Protein AF-A0A949CM03-F1 (afdb_monomer)

Structure (mmCIF, N/CA/C/O backbone):
data_AF-A0A949CM03-F1
#
_entry.id   AF-A0A949CM03-F1
#
loop_
_atom_site.group_PDB
_atom_site.id
_atom_site.type_symbol
_atom_site.label_atom_id
_atom_site.label_alt_id
_atom_site.label_comp_id
_atom_site.label_asym_id
_atom_site.label_entity_id
_atom_site.label_seq_id
_atom_site.pdbx_PDB_ins_code
_atom_site.Cartn_x
_atom_site.Cartn_y
_atom_site.Cartn_z
_atom_site.occupancy
_atom_site.B_iso_or_equiv
_atom_site.auth_seq_id
_atom_site.auth_comp_id
_atom_site.auth_asym_id
_atom_site.auth_atom_id
_atom_site.pdbx_PDB_model_num
ATOM 1 N N . LEU A 1 1 ? 7.954 31.772 -14.115 1.00 53.88 1 LEU A N 1
ATOM 2 C CA . LEU A 1 1 ? 7.703 30.852 -15.247 1.00 53.88 1 LEU A CA 1
ATOM 3 C C . LEU A 1 1 ? 6.414 30.100 -14.945 1.00 53.88 1 LEU A C 1
ATOM 5 O O . LEU A 1 1 ? 6.382 29.447 -13.908 1.00 53.88 1 LEU A O 1
ATOM 9 N N . PRO A 1 2 ? 5.329 30.261 -15.717 1.00 51.78 2 PRO A N 1
ATOM 10 C CA . PRO A 1 2 ? 4.091 29.551 -15.427 1.00 51.78 2 PRO A CA 1
ATOM 11 C C . PRO A 1 2 ? 4.199 28.100 -15.903 1.00 51.78 2 PRO A C 1
ATOM 13 O O . PRO A 1 2 ? 4.492 27.849 -17.069 1.00 51.78 2 PRO A O 1
ATOM 16 N N . LEU A 1 3 ? 3.927 27.149 -15.009 1.00 55.88 3 LEU A N 1
ATOM 17 C CA . LEU A 1 3 ? 3.584 25.790 -15.414 1.00 55.88 3 LEU A CA 1
ATOM 18 C C . LEU A 1 3 ? 2.180 25.860 -16.014 1.00 55.88 3 LEU A C 1
ATOM 20 O O . LEU A 1 3 ? 1.213 26.181 -15.316 1.00 55.88 3 LEU A O 1
ATOM 24 N N . HIS A 1 4 ? 2.073 25.650 -17.323 1.00 57.78 4 HIS A N 1
ATOM 25 C CA . HIS A 1 4 ? 0.782 25.563 -17.992 1.00 57.78 4 HIS A CA 1
ATOM 26 C C . HIS A 1 4 ? -0.015 24.439 -17.315 1.00 57.78 4 HIS A C 1
ATOM 28 O O . HIS A 1 4 ? 0.454 23.304 -17.231 1.00 57.78 4 HIS A O 1
ATOM 34 N N . ARG A 1 5 ? -1.204 24.740 -16.776 1.00 55.19 5 ARG A N 1
ATOM 35 C CA . ARG A 1 5 ? -2.065 23.699 -16.200 1.00 55.19 5 ARG A CA 1
ATOM 36 C C . ARG A 1 5 ? -2.393 22.679 -17.294 1.00 55.19 5 ARG A C 1
ATOM 38 O O . ARG A 1 5 ? -3.133 23.020 -18.211 1.00 55.19 5 ARG A O 1
ATOM 45 N N . GLY A 1 6 ? -1.921 21.442 -17.139 1.00 56.19 6 GLY A N 1
ATOM 46 C CA . GLY A 1 6 ? -2.661 20.280 -17.636 1.00 56.19 6 GLY A CA 1
ATOM 47 C C . GLY A 1 6 ? -1.956 19.260 -18.528 1.00 56.19 6 GLY A C 1
ATOM 48 O O . GLY A 1 6 ? -2.667 18.387 -19.009 1.00 56.19 6 GLY A O 1
ATOM 49 N N . ASP A 1 7 ? -0.636 19.284 -18.732 1.00 61.38 7 ASP A N 1
ATOM 50 C CA . ASP A 1 7 ? 0.031 18.183 -19.452 1.00 61.38 7 ASP A CA 1
ATOM 51 C C . ASP A 1 7 ? 0.959 17.378 -18.528 1.00 61.38 7 ASP A C 1
ATOM 53 O O . ASP A 1 7 ? 1.830 17.947 -17.868 1.00 61.38 7 ASP A O 1
ATOM 57 N N . LYS A 1 8 ? 0.790 16.048 -18.481 1.00 60.34 8 LYS A N 1
ATOM 58 C CA . LYS A 1 8 ? 1.684 15.118 -17.762 1.00 60.34 8 LYS A CA 1
ATOM 59 C C . LYS A 1 8 ? 3.134 15.280 -18.232 1.00 60.34 8 LYS A C 1
ATOM 61 O O . LYS A 1 8 ? 4.049 15.200 -17.412 1.00 60.34 8 LYS A O 1
ATOM 66 N N . SER A 1 9 ? 3.319 15.585 -19.518 1.00 64.81 9 SER A N 1
ATOM 67 C CA . SER A 1 9 ? 4.619 15.851 -20.141 1.00 64.81 9 SER A CA 1
ATOM 68 C C . SER A 1 9 ? 5.346 17.016 -19.457 1.00 64.81 9 SER A C 1
ATOM 70 O O . SER A 1 9 ? 6.530 16.912 -19.153 1.00 64.81 9 SER A O 1
ATOM 72 N N . SER A 1 10 ? 4.614 18.075 -19.083 1.00 76.19 10 SER A N 1
ATOM 73 C CA . SER A 1 10 ? 5.196 19.264 -18.440 1.00 76.19 10 SER A CA 1
ATOM 74 C C . SER A 1 10 ? 5.746 19.004 -17.035 1.00 76.19 10 SER A C 1
ATOM 76 O O . SER A 1 10 ? 6.712 19.639 -16.621 1.00 76.19 10 SER A O 1
ATOM 78 N N . TRP A 1 11 ? 5.171 18.051 -16.295 1.00 84.50 11 TRP A N 1
ATOM 79 C CA . TRP A 1 11 ? 5.657 17.709 -14.957 1.00 84.50 11 TRP A CA 1
ATOM 80 C C . TRP A 1 11 ? 6.868 16.785 -15.014 1.00 84.50 11 TRP A C 1
ATOM 82 O O . TRP A 1 11 ? 7.814 16.987 -14.257 1.00 84.50 11 TRP A O 1
ATOM 92 N N . LEU A 1 12 ? 6.874 15.809 -15.926 1.00 86.50 12 LEU A N 1
ATOM 93 C CA . LEU A 1 12 ? 8.025 14.926 -16.133 1.00 86.50 12 LEU A CA 1
ATOM 94 C C . LEU A 1 12 ? 9.286 15.715 -16.501 1.00 86.50 12 LEU A C 1
ATOM 96 O O . LEU A 1 12 ? 10.362 15.427 -15.978 1.00 86.50 12 LEU A O 1
ATOM 100 N N . GLU A 1 13 ? 9.149 16.749 -17.330 1.00 87.06 13 GLU A N 1
ATOM 101 C CA . GLU A 1 13 ? 10.251 17.654 -17.662 1.00 87.06 13 GLU A CA 1
ATOM 102 C C . GLU A 1 13 ? 10.791 18.391 -16.433 1.00 87.06 13 GLU A C 1
ATOM 104 O O . GLU A 1 13 ? 12.004 18.485 -16.268 1.00 87.06 13 GLU A O 1
ATOM 109 N N . VAL A 1 14 ? 9.928 18.888 -15.540 1.00 90.12 14 VAL A N 1
ATOM 110 C CA . VAL A 1 14 ? 10.370 19.543 -14.295 1.00 90.12 14 VAL A CA 1
ATOM 111 C C . VAL A 1 14 ? 11.178 18.578 -13.434 1.00 90.12 14 VAL A C 1
ATOM 113 O O . VAL A 1 14 ? 12.275 18.922 -12.999 1.00 90.12 14 VAL A O 1
ATOM 116 N N . TRP A 1 15 ? 10.673 17.363 -13.217 1.00 91.62 15 TRP A N 1
ATOM 117 C CA . TRP A 1 15 ? 11.378 16.356 -12.421 1.00 91.62 15 TRP A CA 1
ATOM 118 C C . TRP A 1 15 ? 12.722 15.977 -13.046 1.00 91.62 15 TRP A C 1
ATOM 120 O O . TRP A 1 15 ? 13.727 15.909 -12.339 1.00 91.62 15 TRP A O 1
ATOM 130 N N . THR A 1 16 ? 12.764 15.837 -14.372 1.00 90.62 16 THR A N 1
ATOM 131 C CA . THR A 1 16 ? 14.000 15.555 -15.115 1.00 90.62 16 THR A CA 1
ATOM 132 C C . THR A 1 16 ? 15.019 16.685 -14.948 1.00 90.62 16 THR A C 1
ATOM 134 O O . THR A 1 16 ? 16.183 16.425 -14.650 1.00 90.62 16 THR A O 1
ATOM 137 N N . HIS A 1 17 ? 14.597 17.950 -15.055 1.00 92.94 17 HIS A N 1
ATOM 138 C CA . HIS A 1 17 ? 15.480 19.103 -14.840 1.00 92.94 17 HIS A CA 1
ATOM 139 C C . HIS A 1 17 ? 15.977 19.229 -13.394 1.00 92.94 17 HIS A C 1
ATOM 141 O O . HIS A 1 17 ? 17.058 19.766 -13.166 1.00 92.94 17 HIS A O 1
ATOM 147 N N . LEU A 1 18 ? 15.216 18.725 -12.419 1.00 95.38 18 LEU A N 1
ATOM 148 C CA . LEU A 1 18 ? 15.639 18.630 -11.019 1.00 95.38 18 LEU A CA 1
ATOM 149 C C . LEU A 1 18 ? 16.569 17.432 -10.747 1.00 95.38 18 LEU A C 1
ATOM 151 O O . LEU A 1 18 ? 17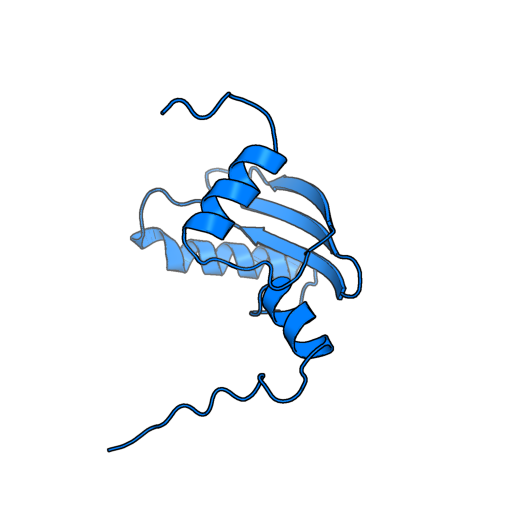.007 17.256 -9.613 1.00 95.38 18 LEU A O 1
ATOM 155 N N . GLY A 1 19 ? 16.887 16.623 -11.764 1.00 95.62 19 GLY A N 1
ATOM 156 C CA . GLY A 1 19 ? 17.795 15.479 -11.659 1.00 95.62 19 GLY A CA 1
ATOM 157 C C . GLY A 1 19 ? 17.126 14.164 -11.254 1.00 95.62 19 GLY A C 1
ATOM 158 O O . GLY A 1 19 ? 17.827 13.187 -10.994 1.00 95.62 19 GLY A O 1
ATOM 159 N N . PHE A 1 20 ? 15.792 14.104 -11.207 1.00 94.81 20 PHE A N 1
ATOM 160 C CA . PHE A 1 20 ? 15.078 12.846 -10.992 1.00 94.81 20 PHE A CA 1
ATOM 161 C C . PHE A 1 20 ? 15.034 12.027 -12.286 1.00 94.81 20 PHE A C 1
ATOM 163 O O . PHE A 1 20 ? 14.918 12.572 -13.383 1.00 94.81 20 PHE A O 1
ATOM 170 N N . SER A 1 21 ? 15.073 10.703 -12.151 1.00 92.19 21 SER A N 1
ATOM 171 C CA . SER A 1 21 ? 14.904 9.758 -13.257 1.00 92.19 21 SER A CA 1
ATOM 172 C C . SER A 1 21 ? 13.757 8.793 -12.964 1.00 92.19 21 SER A C 1
ATOM 174 O O . SER A 1 21 ? 13.456 8.488 -11.808 1.00 92.19 21 SER A O 1
ATOM 176 N N . ILE A 1 22 ? 13.083 8.335 -14.019 1.00 91.19 22 ILE A N 1
ATOM 177 C CA . ILE A 1 22 ? 12.048 7.307 -13.899 1.00 91.19 22 ILE A CA 1
ATOM 178 C C . ILE A 1 22 ? 12.742 5.981 -13.602 1.00 91.19 22 ILE A C 1
ATOM 180 O O . ILE A 1 22 ? 13.561 5.523 -14.394 1.00 91.19 22 ILE A O 1
ATOM 184 N N . VAL A 1 23 ? 12.384 5.362 -12.478 1.00 92.81 23 VAL A N 1
ATOM 185 C CA . VAL A 1 23 ? 12.930 4.056 -12.090 1.00 92.81 23 VAL A CA 1
ATOM 186 C C . VAL A 1 23 ? 12.123 2.924 -12.730 1.00 92.81 23 VAL A C 1
ATOM 188 O O . VAL A 1 23 ? 12.686 2.026 -13.343 1.00 92.81 23 VAL A O 1
ATOM 191 N N . THR A 1 24 ? 10.795 2.965 -12.608 1.00 93.69 24 THR A N 1
ATOM 192 C CA . THR A 1 24 ? 9.866 2.015 -13.240 1.00 93.69 24 THR A CA 1
ATOM 193 C C . THR A 1 24 ? 8.433 2.556 -13.163 1.00 93.69 24 THR A C 1
ATOM 195 O O . THR A 1 24 ? 8.187 3.584 -12.526 1.00 93.69 24 THR A O 1
ATOM 198 N N . GLU A 1 25 ? 7.486 1.868 -13.796 1.00 94.38 25 GLU A N 1
ATOM 199 C CA . GLU A 1 25 ? 6.059 2.194 -13.775 1.00 94.38 25 GLU A CA 1
ATOM 200 C C . GLU A 1 25 ? 5.263 1.126 -13.008 1.00 94.38 25 GLU A C 1
ATOM 202 O O . GLU A 1 25 ? 5.412 -0.073 -13.244 1.00 94.38 25 GLU A O 1
ATOM 207 N N . VAL A 1 26 ? 4.394 1.571 -12.093 1.00 96.69 26 VAL A N 1
ATOM 208 C CA . VAL A 1 26 ? 3.430 0.710 -11.391 1.00 96.69 26 VAL A CA 1
ATOM 209 C C . VAL A 1 26 ? 2.064 0.875 -12.053 1.00 96.69 26 VAL A C 1
ATOM 211 O O . VAL A 1 26 ? 1.368 1.863 -11.809 1.00 96.69 26 VAL A O 1
ATOM 214 N N . VAL A 1 27 ? 1.663 -0.096 -12.870 1.00 97.31 27 VA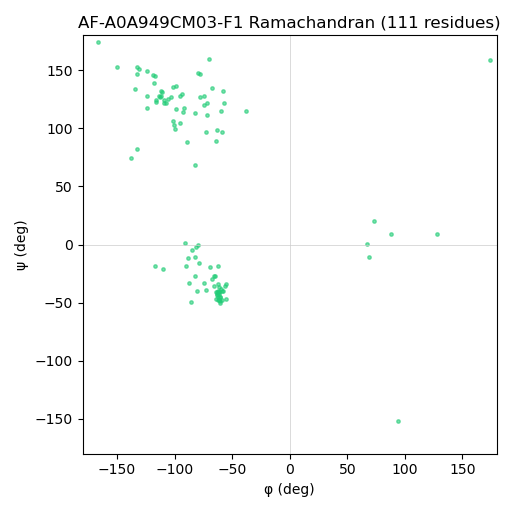L A N 1
ATOM 215 C CA . VAL A 1 27 ? 0.346 -0.111 -13.522 1.00 97.31 27 VAL A CA 1
ATOM 216 C C . VAL A 1 27 ? -0.620 -0.954 -12.695 1.00 97.31 27 VAL A C 1
ATOM 218 O O . VAL A 1 27 ? -0.318 -2.097 -12.349 1.00 97.31 27 VAL A O 1
ATOM 221 N N . LYS A 1 28 ? -1.786 -0.393 -12.356 1.00 97.81 28 LYS A N 1
ATOM 222 C CA . LYS A 1 28 ? -2.799 -1.087 -11.554 1.00 97.81 28 LYS A CA 1
ATOM 223 C C . LYS A 1 28 ? -4.228 -0.664 -11.856 1.00 97.81 28 LYS A C 1
ATOM 225 O O . LYS A 1 28 ? -4.489 0.486 -12.213 1.00 97.81 28 LYS A O 1
ATOM 230 N N . LYS A 1 29 ? -5.161 -1.586 -11.626 1.00 98.44 29 LYS A N 1
ATOM 231 C CA . LYS A 1 29 ? -6.604 -1.334 -11.591 1.00 98.44 29 LYS A CA 1
ATOM 232 C C . LYS A 1 29 ? -7.085 -1.407 -10.143 1.00 98.44 29 LYS A C 1
ATOM 234 O O . LYS A 1 29 ? -6.914 -2.426 -9.486 1.00 98.44 29 LYS A O 1
ATOM 239 N N . ARG A 1 30 ? -7.688 -0.316 -9.667 1.00 98.31 30 ARG A N 1
ATOM 240 C CA . ARG A 1 30 ? -8.052 -0.102 -8.262 1.00 98.31 30 ARG A CA 1
ATOM 241 C C . ARG A 1 30 ? -9.567 -0.062 -8.075 1.00 98.31 30 ARG A C 1
ATOM 243 O O . ARG A 1 30 ? -10.241 0.740 -8.721 1.00 98.31 30 ARG A O 1
ATOM 250 N N . THR A 1 31 ? -10.083 -0.868 -7.151 1.00 98.38 31 THR A N 1
ATOM 251 C CA . THR A 1 31 ? -11.478 -0.814 -6.684 1.00 98.38 31 THR A CA 1
ATOM 252 C C . THR A 1 31 ? -11.507 -0.436 -5.209 1.00 98.38 31 THR A C 1
ATOM 254 O O . THR A 1 31 ? -10.876 -1.103 -4.396 1.00 98.38 31 THR A O 1
ATOM 257 N N . ILE A 1 32 ? -12.236 0.625 -4.860 1.00 97.25 32 ILE A N 1
ATOM 258 C CA . ILE A 1 32 ? -12.244 1.200 -3.507 1.00 97.25 32 ILE A CA 1
ATOM 259 C C . ILE A 1 32 ? -13.599 0.956 -2.847 1.00 97.25 32 ILE A C 1
ATOM 261 O O . ILE A 1 32 ? -14.640 1.290 -3.413 1.00 97.25 32 ILE A O 1
ATOM 265 N N . TYR A 1 33 ? -13.567 0.454 -1.619 1.00 94.75 33 TYR A N 1
ATOM 266 C CA . TYR A 1 33 ? -14.712 0.263 -0.741 1.00 94.75 33 TYR A CA 1
ATOM 267 C C . TYR A 1 33 ? -14.539 1.117 0.512 1.00 94.75 33 TYR A C 1
ATOM 269 O O . TYR A 1 33 ? -13.449 1.206 1.077 1.00 94.75 33 TYR A O 1
ATOM 277 N N . ARG A 1 34 ? -15.629 1.737 0.962 1.00 92.19 34 ARG A N 1
ATOM 278 C CA . ARG A 1 34 ? -15.672 2.460 2.235 1.00 92.19 34 ARG A CA 1
ATOM 279 C C . ARG A 1 34 ? -16.516 1.671 3.212 1.00 92.19 34 ARG A C 1
ATOM 281 O O . ARG A 1 34 ? -17.677 1.383 2.929 1.00 92.19 34 ARG A O 1
ATOM 288 N N . LEU A 1 35 ? -15.915 1.309 4.335 1.00 85.88 35 LEU A N 1
ATOM 289 C CA . LEU A 1 35 ? -16.609 0.675 5.436 1.00 85.88 35 LEU A CA 1
ATOM 290 C C . LEU A 1 35 ? -16.909 1.739 6.487 1.00 85.88 35 LEU A C 1
ATOM 292 O O . LEU A 1 35 ? -16.051 2.092 7.296 1.00 85.88 35 LEU A O 1
ATOM 296 N N . ASP A 1 36 ? -18.146 2.224 6.478 1.00 78.12 36 ASP A N 1
ATOM 297 C CA . ASP A 1 36 ? -18.660 3.133 7.500 1.00 78.12 36 ASP A CA 1
ATOM 298 C C . ASP A 1 36 ? -19.114 2.329 8.728 1.00 78.12 36 ASP A C 1
ATOM 300 O O . ASP A 1 36 ? -20.300 2.210 9.039 1.00 78.12 36 ASP A O 1
ATOM 304 N N . ALA A 1 37 ? -18.153 1.730 9.434 1.00 64.19 37 ALA A N 1
ATOM 305 C CA . ALA A 1 37 ? -18.395 1.194 10.766 1.00 64.19 37 ALA A CA 1
ATOM 306 C C . ALA A 1 37 ? -18.493 2.374 11.745 1.00 64.19 37 ALA A C 1
ATOM 308 O O . ALA A 1 37 ? -17.634 3.256 11.753 1.00 64.19 37 ALA A O 1
ATOM 309 N N . ALA A 1 38 ? -19.567 2.425 12.537 1.00 59.94 38 ALA A N 1
ATOM 310 C CA . ALA A 1 38 ? -19.902 3.542 13.421 1.00 59.94 38 ALA A CA 1
ATOM 311 C C . ALA A 1 38 ? -18.665 4.183 14.097 1.00 59.94 38 ALA A C 1
ATOM 313 O O . ALA A 1 38 ? -17.988 3.561 14.911 1.00 59.94 38 ALA A O 1
ATOM 314 N N . ARG A 1 39 ? -18.405 5.455 13.749 1.00 62.59 39 ARG A N 1
ATOM 315 C CA . ARG A 1 39 ? -17.307 6.331 14.220 1.00 62.59 39 ARG A CA 1
ATOM 316 C C . ARG A 1 39 ? -15.872 5.960 13.818 1.00 62.59 39 ARG A C 1
ATOM 318 O O . ARG A 1 39 ? -14.965 6.695 14.196 1.00 62.59 39 ARG A O 1
ATOM 325 N N . ARG A 1 40 ? -15.637 4.887 13.061 1.00 73.94 40 ARG A N 1
ATOM 326 C CA . ARG A 1 40 ? -14.286 4.457 12.653 1.00 73.94 40 ARG A CA 1
ATOM 327 C C . ARG A 1 40 ? -14.268 4.027 11.181 1.00 73.94 40 ARG A C 1
ATOM 329 O O . ARG A 1 40 ? -14.251 2.831 10.899 1.00 73.94 40 ARG A O 1
ATOM 336 N N . PRO A 1 41 ? -14.318 4.986 10.240 1.00 86.50 41 PRO A N 1
ATOM 337 C CA . PRO A 1 41 ? -14.343 4.669 8.821 1.00 86.50 41 PR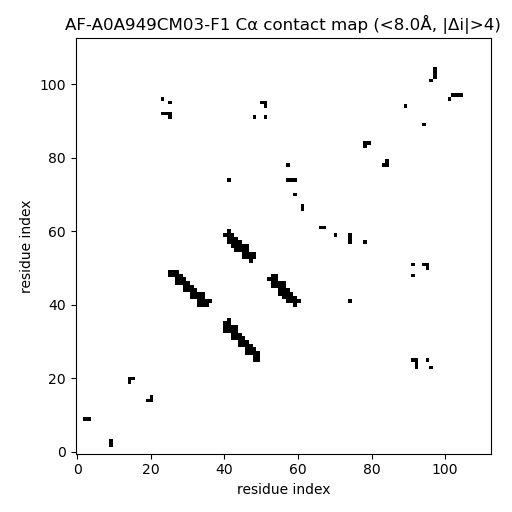O A CA 1
ATOM 338 C C . PRO A 1 41 ? -13.016 4.047 8.379 1.00 86.50 41 PRO A C 1
ATOM 340 O O . PRO A 1 41 ? -11.939 4.550 8.707 1.00 86.50 41 PRO A O 1
ATOM 343 N N . LEU A 1 42 ? -13.109 2.968 7.607 1.00 92.38 42 LEU A N 1
ATOM 344 C CA . LEU A 1 42 ? -11.975 2.309 6.964 1.00 92.38 42 LEU A CA 1
ATOM 345 C C . LEU A 1 42 ? -12.144 2.355 5.450 1.00 92.38 42 LEU A C 1
ATOM 347 O O . LEU A 1 42 ? -13.259 2.247 4.930 1.00 92.38 42 LEU A O 1
ATOM 351 N N . THR A 1 43 ? -11.027 2.474 4.741 1.00 95.38 43 THR A N 1
ATOM 352 C CA . THR A 1 43 ? -10.989 2.295 3.290 1.00 95.38 43 THR A CA 1
ATOM 353 C C . THR A 1 43 ? -10.340 0.955 2.992 1.00 95.38 43 THR A C 1
ATOM 355 O O . THR A 1 43 ? -9.242 0.673 3.459 1.00 95.38 43 THR A O 1
ATOM 358 N N . ILE A 1 44 ? -11.043 0.116 2.236 1.00 95.75 44 ILE A N 1
ATOM 359 C CA . ILE A 1 44 ? -10.538 -1.168 1.758 1.00 95.75 44 ILE A CA 1
ATOM 360 C C . ILE A 1 44 ? -10.383 -1.047 0.253 1.00 95.75 44 ILE A C 1
ATOM 362 O O . ILE A 1 44 ? -11.324 -0.677 -0.449 1.00 95.75 44 ILE A O 1
ATOM 366 N N . THR A 1 45 ? -9.210 -1.380 -0.252 1.00 97.56 45 THR A N 1
ATOM 367 C CA . THR A 1 45 ? -8.886 -1.251 -1.661 1.00 97.56 45 THR A CA 1
ATOM 368 C C . THR A 1 45 ? -8.443 -2.589 -2.218 1.00 97.56 45 THR A C 1
ATOM 370 O O . THR A 1 45 ? -7.535 -3.198 -1.674 1.00 97.56 45 THR A O 1
ATOM 373 N N . LEU A 1 46 ? -9.062 -3.025 -3.314 1.00 98.00 46 LEU A N 1
ATOM 374 C CA . LEU A 1 46 ? -8.606 -4.159 -4.111 1.00 98.00 46 LEU A CA 1
ATOM 375 C C . LEU A 1 46 ? -7.826 -3.631 -5.317 1.00 98.00 46 LEU A C 1
ATOM 377 O O . LEU A 1 46 ? -8.403 -2.960 -6.179 1.00 98.00 46 LEU A O 1
ATOM 381 N N . ASP A 1 47 ? -6.542 -3.959 -5.374 1.00 98.38 47 ASP A N 1
ATOM 382 C CA . ASP A 1 47 ? -5.645 -3.601 -6.465 1.00 98.38 47 ASP A CA 1
ATOM 383 C C . ASP A 1 47 ? -5.291 -4.846 -7.287 1.00 98.38 47 ASP A C 1
ATOM 385 O O . ASP A 1 47 ? -4.771 -5.827 -6.765 1.00 98.38 47 ASP A O 1
ATOM 389 N N . GLU A 1 48 ? -5.540 -4.797 -8.593 1.00 98.38 48 GLU A N 1
ATOM 390 C CA . GLU A 1 48 ? -4.951 -5.711 -9.575 1.00 98.38 48 GLU A CA 1
ATOM 391 C C . GLU A 1 48 ? -3.714 -5.016 -10.160 1.00 98.38 48 GLU A C 1
ATOM 393 O O . GLU A 1 48 ? -3.845 -4.065 -10.937 1.00 98.38 48 GLU A O 1
ATOM 398 N N . VAL A 1 49 ? -2.520 -5.444 -9.752 1.00 98.00 49 VAL A N 1
ATOM 399 C CA . VAL A 1 49 ? -1.246 -4.818 -10.125 1.00 98.00 49 VAL A CA 1
ATOM 400 C C . VAL A 1 49 ? -0.556 -5.648 -11.202 1.00 98.00 49 VAL A C 1
ATOM 402 O O . VAL A 1 49 ? -0.337 -6.854 -11.041 1.00 98.00 49 VAL A O 1
ATOM 405 N N . GLU A 1 50 ? -0.192 -5.004 -12.311 1.00 97.25 50 GLU A N 1
ATOM 406 C CA . GLU A 1 50 ? 0.482 -5.673 -13.421 1.00 97.25 50 GLU A CA 1
ATOM 407 C C . GLU A 1 50 ? 1.784 -6.327 -12.928 1.00 97.25 50 GLU A C 1
ATOM 409 O O . GLU A 1 50 ? 2.568 -5.705 -12.212 1.00 97.25 50 GLU A O 1
ATOM 414 N N . LYS A 1 51 ? 2.007 -7.596 -13.300 1.00 95.38 51 LYS A N 1
ATOM 415 C CA . LYS A 1 51 ? 3.162 -8.440 -12.915 1.00 95.38 51 LYS A CA 1
ATOM 416 C C . LYS A 1 51 ? 3.234 -8.875 -11.444 1.00 95.38 51 LYS A C 1
ATOM 418 O O . LYS A 1 51 ? 4.029 -9.762 -11.152 1.00 95.38 51 LYS A O 1
ATOM 423 N N . LEU A 1 52 ? 2.418 -8.320 -10.543 1.00 96.75 52 LEU A N 1
ATOM 424 C CA . LEU A 1 52 ? 2.423 -8.686 -9.117 1.00 96.75 52 LEU A CA 1
ATOM 425 C C . LEU A 1 52 ? 1.173 -9.450 -8.660 1.00 96.75 52 LEU A C 1
ATOM 427 O O . LEU A 1 52 ? 1.232 -10.151 -7.656 1.00 96.75 52 LEU A O 1
ATOM 431 N N . GLY A 1 53 ? 0.057 -9.346 -9.386 1.00 97.00 53 GLY A N 1
ATOM 432 C CA . GLY A 1 53 ? -1.198 -10.008 -9.023 1.00 97.00 53 GLY A CA 1
ATOM 433 C C . GLY A 1 53 ? -2.128 -9.113 -8.202 1.00 97.00 53 GLY A C 1
ATOM 434 O O . GLY A 1 53 ? -2.133 -7.894 -8.372 1.00 97.00 53 GLY A O 1
ATOM 435 N N . SER A 1 54 ? -2.968 -9.720 -7.363 1.00 97.38 54 SER A N 1
ATOM 436 C CA . SER A 1 54 ? -4.020 -9.018 -6.619 1.00 97.38 54 SER A CA 1
ATOM 437 C C . SER A 1 54 ? -3.635 -8.766 -5.165 1.00 97.38 54 SER A C 1
ATOM 439 O O . SER A 1 54 ? -3.180 -9.677 -4.481 1.00 97.38 54 SER A O 1
ATOM 441 N N . PHE A 1 55 ? -3.897 -7.552 -4.685 1.00 97.88 55 PHE A N 1
ATOM 442 C CA . PHE A 1 55 ? -3.611 -7.114 -3.322 1.00 97.88 55 PHE A CA 1
ATOM 443 C C . PHE A 1 55 ? -4.827 -6.440 -2.702 1.00 97.88 55 PHE A C 1
ATOM 445 O O . PHE A 1 55 ? -5.635 -5.825 -3.402 1.00 97.88 55 PHE A O 1
ATOM 452 N N . VAL A 1 56 ? -4.933 -6.531 -1.376 1.00 97.69 56 VAL A N 1
ATOM 453 C CA . VAL A 1 56 ? -5.899 -5.756 -0.599 1.00 97.69 56 VAL A CA 1
ATOM 454 C C . VAL A 1 56 ? -5.148 -4.807 0.327 1.00 97.69 56 VAL A C 1
ATOM 456 O O . VAL A 1 56 ? -4.357 -5.248 1.155 1.00 97.69 56 VAL A O 1
ATOM 459 N N . GLU A 1 57 ? -5.416 -3.510 0.208 1.00 96.69 57 GLU A N 1
ATOM 460 C CA . GLU A 1 57 ? -4.976 -2.494 1.167 1.00 96.69 57 GLU A CA 1
ATOM 461 C C . GLU A 1 57 ? -6.142 -2.172 2.108 1.00 96.69 57 GLU A C 1
ATOM 463 O O . GLU A 1 57 ? -7.278 -2.008 1.662 1.00 96.69 57 GLU A O 1
ATOM 468 N N . ILE A 1 58 ? -5.871 -2.070 3.409 1.00 95.69 58 ILE A N 1
ATOM 469 C CA . ILE A 1 58 ? -6.838 -1.607 4.408 1.00 95.69 58 ILE A CA 1
ATOM 470 C C . ILE A 1 58 ? -6.199 -0.423 5.120 1.00 95.69 58 ILE A C 1
ATOM 472 O O . ILE A 1 58 ? -5.154 -0.565 5.752 1.00 95.69 58 ILE A O 1
ATOM 476 N N . GLU A 1 59 ? -6.816 0.745 5.004 1.00 95.00 59 GLU A N 1
ATOM 477 C CA . GLU A 1 59 ? -6.249 1.997 5.488 1.00 95.00 59 GLU A CA 1
ATOM 478 C C . GLU A 1 59 ? -7.253 2.811 6.302 1.00 95.00 59 GLU A C 1
ATOM 480 O O . GLU A 1 59 ? -8.475 2.755 6.106 1.00 95.00 59 GLU A O 1
ATOM 485 N N . ARG A 1 60 ? -6.703 3.616 7.210 1.00 92.31 60 ARG A N 1
ATOM 486 C CA . ARG A 1 60 ? -7.438 4.600 7.99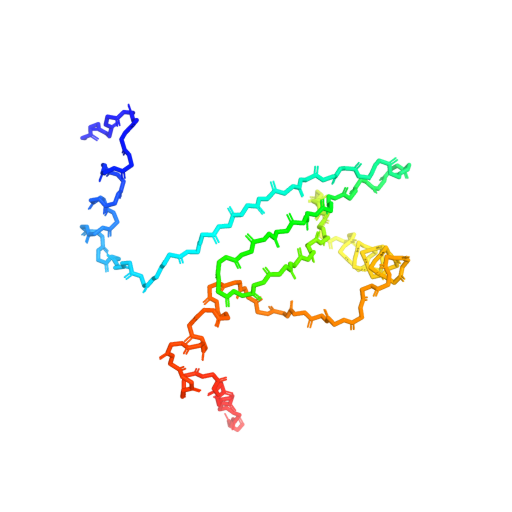4 1.00 92.31 60 ARG A CA 1
ATOM 487 C C . ARG A 1 60 ? -6.683 5.915 7.996 1.00 92.31 60 ARG A C 1
ATOM 489 O O . ARG A 1 60 ? -5.484 5.942 8.254 1.00 92.31 60 ARG A O 1
ATOM 496 N N . ILE A 1 61 ? -7.409 7.001 7.760 1.00 91.88 61 ILE A N 1
ATOM 497 C CA . ILE A 1 61 ? -6.894 8.355 7.952 1.00 91.88 61 ILE A CA 1
ATOM 498 C C . ILE A 1 61 ? -7.276 8.805 9.358 1.00 91.88 61 ILE A C 1
ATOM 500 O O . ILE A 1 61 ? -8.432 8.671 9.762 1.00 91.88 61 ILE A O 1
ATOM 504 N N . LEU A 1 62 ? -6.295 9.306 10.100 1.00 92.06 62 LEU A N 1
ATOM 505 C CA . LEU A 1 62 ? -6.449 9.782 11.470 1.00 92.06 62 LEU A CA 1
ATOM 506 C C . LEU A 1 62 ? -6.134 11.274 11.521 1.00 92.06 62 LEU A C 1
ATOM 508 O O . LEU A 1 62 ? -5.243 11.745 10.814 1.00 92.06 62 LEU A O 1
ATOM 512 N N . GLU A 1 63 ? -6.845 12.010 12.369 1.00 90.75 63 GLU A N 1
ATOM 513 C CA . GLU A 1 63 ? -6.532 13.419 12.634 1.00 90.75 63 GLU A CA 1
ATOM 514 C C . GLU A 1 63 ? -5.412 13.573 13.670 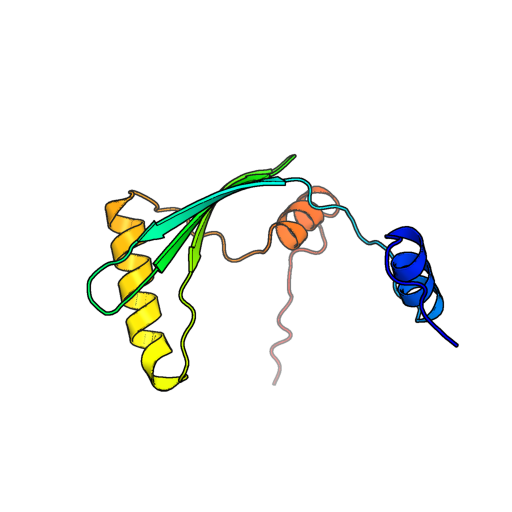1.00 90.75 63 GLU A C 1
ATOM 516 O O . GLU A 1 63 ? -4.690 14.569 13.663 1.00 90.75 63 GLU A O 1
ATOM 521 N N . GLN A 1 64 ? -5.267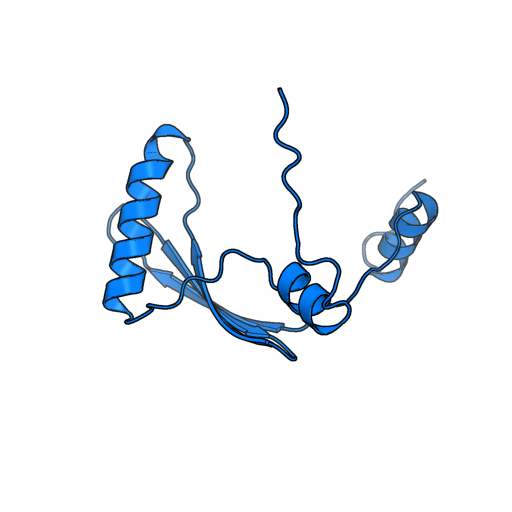 12.588 14.560 1.00 91.00 64 GLN A N 1
ATOM 522 C CA . GLN A 1 64 ? -4.331 12.603 15.680 1.00 91.00 64 GLN A CA 1
ATOM 523 C C . GLN A 1 64 ? -3.555 11.286 15.744 1.00 91.00 64 GLN A C 1
ATOM 525 O O . GLN A 1 64 ? -4.055 10.221 15.382 1.00 91.00 64 GLN A O 1
ATOM 530 N N . SER A 1 65 ? -2.297 11.364 16.176 1.00 92.88 65 SER A N 1
ATOM 531 C CA . SER A 1 65 ? -1.381 10.219 16.200 1.00 92.88 65 SER A CA 1
ATOM 532 C C . SER A 1 65 ? -1.596 9.269 17.382 1.00 92.88 65 SER A C 1
ATOM 534 O O . SER A 1 65 ? -1.083 8.156 17.364 1.00 92.88 65 SER A O 1
ATOM 536 N N . ASP A 1 66 ? -2.318 9.689 18.418 1.00 94.25 66 ASP A N 1
ATOM 537 C CA . ASP A 1 66 ? -2.632 8.869 19.595 1.00 94.25 66 ASP A CA 1
ATOM 538 C C . ASP A 1 66 ? -3.614 7.724 19.285 1.00 94.25 66 ASP A C 1
ATOM 540 O O . ASP A 1 66 ? -3.653 6.726 20.002 1.00 94.25 66 ASP A O 1
ATOM 544 N N . GLU A 1 67 ? -4.353 7.812 18.177 1.00 91.38 67 GLU A N 1
ATOM 545 C CA . GLU A 1 67 ? -5.270 6.762 17.722 1.00 91.38 67 GLU A CA 1
ATOM 546 C C . GLU A 1 67 ? -4.601 5.650 16.890 1.00 91.38 67 GLU A C 1
ATOM 548 O O . GLU A 1 67 ? -5.269 4.675 16.531 1.00 91.38 67 GLU A O 1
ATOM 553 N N . VAL A 1 68 ? -3.303 5.758 16.572 1.00 94.62 68 VAL A N 1
ATOM 554 C CA . VAL A 1 68 ? -2.605 4.841 15.644 1.00 94.62 68 VAL A CA 1
ATOM 555 C C . VAL A 1 68 ? -2.668 3.387 16.109 1.00 94.62 68 VAL A C 1
ATOM 557 O O . VAL A 1 68 ? -3.050 2.518 15.327 1.00 94.62 68 VAL A O 1
ATOM 560 N N . GLU A 1 69 ? -2.374 3.112 17.383 1.00 95.00 69 GLU A N 1
ATOM 561 C CA . GLU A 1 69 ? -2.405 1.740 17.914 1.00 95.00 69 GLU A CA 1
ATOM 562 C C . GLU A 1 69 ? -3.800 1.111 17.822 1.00 95.00 69 GLU A C 1
ATOM 564 O O . GLU A 1 69 ? -3.949 -0.089 17.580 1.00 95.00 69 GLU A O 1
ATOM 569 N N . GLN A 1 70 ? -4.846 1.911 18.037 1.00 92.06 70 GLN A N 1
ATOM 570 C CA . GLN A 1 70 ? -6.215 1.424 17.925 1.00 92.06 70 GLN A CA 1
ATOM 571 C C . GLN A 1 70 ? -6.601 1.204 16.459 1.00 92.06 70 GLN A C 1
ATOM 573 O O . GLN A 1 70 ? -7.254 0.210 16.151 1.00 92.06 70 GLN A O 1
ATOM 578 N N . ALA A 1 71 ? -6.183 2.093 15.557 1.00 92.88 71 ALA A N 1
ATOM 579 C CA . ALA A 1 71 ? -6.414 1.94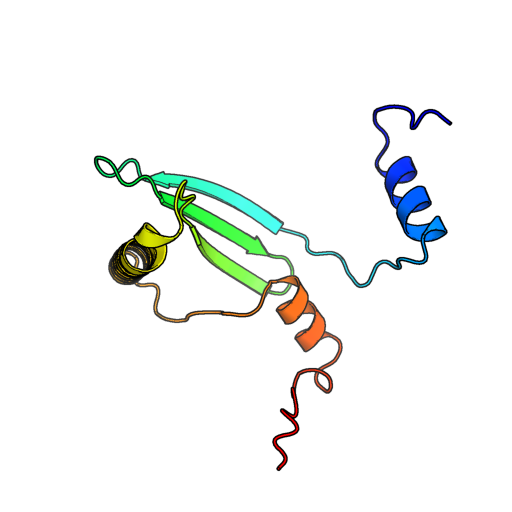4 14.126 1.00 92.88 71 ALA A CA 1
ATOM 580 C C . ALA A 1 71 ? -5.738 0.687 13.562 1.00 92.88 71 ALA A C 1
ATOM 582 O O . ALA A 1 71 ? -6.357 -0.025 12.776 1.00 92.88 71 ALA A O 1
ATOM 583 N N . GLU A 1 72 ? -4.518 0.372 14.002 1.00 94.12 72 GLU A N 1
ATOM 584 C CA . GLU A 1 72 ? -3.820 -0.857 13.616 1.00 94.12 72 GLU A CA 1
ATOM 585 C C . GLU A 1 72 ? -4.601 -2.108 14.047 1.00 94.12 72 GLU A C 1
ATOM 587 O O . GLU A 1 72 ? -4.814 -3.014 13.240 1.00 94.12 72 GLU A O 1
ATOM 592 N N . LYS A 1 73 ? -5.111 -2.138 15.287 1.00 93.44 73 LYS A N 1
ATOM 593 C CA . LYS A 1 73 ? -5.953 -3.245 15.778 1.00 93.44 73 LYS A CA 1
ATOM 594 C C . LYS A 1 73 ? -7.225 -3.411 14.948 1.00 93.44 73 LYS A C 1
ATOM 596 O O . LYS A 1 73 ? -7.556 -4.535 14.580 1.00 93.44 73 LYS A O 1
ATOM 601 N N . ASP A 1 74 ? -7.902 -2.308 14.634 1.00 91.88 74 ASP A N 1
ATOM 602 C CA . ASP A 1 74 ? -9.127 -2.321 13.830 1.00 91.88 74 ASP A CA 1
ATOM 603 C C . ASP A 1 74 ? -8.845 -2.849 12.405 1.00 91.88 74 ASP A C 1
ATOM 605 O O . ASP A 1 74 ? -9.592 -3.675 11.879 1.00 91.88 74 ASP A O 1
ATOM 609 N N . ILE A 1 75 ? -7.732 -2.424 11.795 1.00 93.75 75 ILE A N 1
ATOM 610 C CA . ILE A 1 75 ? -7.282 -2.899 10.477 1.00 93.75 75 ILE A CA 1
ATOM 611 C C . ILE A 1 75 ? -7.010 -4.407 10.500 1.00 93.75 75 ILE A C 1
ATOM 613 O O . ILE A 1 75 ? -7.491 -5.130 9.626 1.00 93.75 75 ILE A O 1
ATOM 617 N N . LEU A 1 76 ? -6.275 -4.897 11.502 1.00 93.44 76 LEU A N 1
ATOM 618 C CA . LEU A 1 76 ? -5.954 -6.320 11.642 1.00 93.44 76 LEU A CA 1
ATOM 619 C C . LEU A 1 76 ? -7.201 -7.173 11.907 1.00 93.44 76 LEU A C 1
ATOM 621 O O . LEU A 1 76 ? -7.299 -8.297 11.411 1.00 93.44 76 LEU A O 1
ATOM 625 N N . GLU A 1 77 ? -8.171 -6.650 12.657 1.00 92.44 77 GLU A N 1
ATOM 626 C CA . GLU A 1 77 ? -9.450 -7.323 12.871 1.00 92.44 77 GLU A CA 1
ATOM 627 C C . GLU A 1 77 ? -10.212 -7.496 11.554 1.00 92.44 77 GLU A C 1
ATOM 629 O O . GLU A 1 77 ? -10.634 -8.612 11.236 1.00 92.44 77 GLU A O 1
ATOM 634 N N . VAL A 1 78 ? -10.322 -6.432 10.753 1.00 92.56 78 VAL A N 1
ATOM 635 C CA . VAL A 1 78 ? -10.966 -6.495 9.434 1.00 92.56 78 VAL A CA 1
ATOM 636 C C . VAL A 1 78 ? -10.202 -7.421 8.489 1.00 92.56 78 VAL A C 1
ATOM 638 O O . VAL A 1 78 ? -10.825 -8.255 7.833 1.00 92.56 78 VAL A O 1
ATOM 641 N N . ALA A 1 79 ? -8.869 -7.351 8.460 1.00 94.19 79 ALA A N 1
ATOM 642 C CA . ALA A 1 79 ? -8.043 -8.255 7.661 1.00 94.19 79 ALA A CA 1
ATOM 643 C C . ALA A 1 79 ? -8.343 -9.726 7.994 1.00 94.19 79 ALA A C 1
ATOM 645 O O . ALA A 1 79 ? -8.617 -10.532 7.102 1.00 94.19 79 ALA A O 1
ATOM 646 N N . ARG A 1 80 ? -8.401 -10.058 9.291 1.00 93.81 80 ARG A N 1
ATOM 647 C CA . ARG A 1 80 ? -8.734 -11.403 9.772 1.00 93.81 80 ARG A CA 1
ATOM 648 C C . ARG A 1 80 ? -10.154 -11.823 9.390 1.00 93.81 80 ARG A C 1
ATOM 650 O O . ARG A 1 80 ? -10.355 -12.971 9.004 1.00 93.81 80 ARG A O 1
ATOM 657 N N . MET A 1 81 ? -11.134 -10.923 9.487 1.00 93.00 81 MET A N 1
ATOM 658 C CA . MET A 1 81 ? -12.520 -11.197 9.076 1.00 93.00 81 MET A CA 1
ATOM 659 C C . MET A 1 81 ? -12.639 -11.496 7.579 1.00 93.00 81 MET A C 1
ATOM 661 O O . MET A 1 81 ? -13.458 -12.323 7.186 1.00 93.00 81 MET A O 1
ATOM 665 N N . LEU A 1 82 ? -11.811 -10.850 6.757 1.00 93.12 82 LEU A N 1
ATOM 666 C CA . LEU A 1 82 ? -11.734 -11.073 5.313 1.00 93.12 82 LEU A CA 1
ATOM 667 C C . LEU A 1 82 ? -10.876 -12.291 4.930 1.00 93.12 82 LEU A C 1
ATOM 669 O O . LEU A 1 82 ? -10.775 -12.613 3.749 1.00 93.12 82 LEU A O 1
ATOM 673 N N . GLY A 1 83 ? -10.266 -12.978 5.902 1.00 95.69 83 GLY A N 1
ATOM 674 C CA . GLY A 1 83 ? -9.396 -14.129 5.653 1.00 95.69 83 GLY A CA 1
ATOM 675 C C . GLY A 1 83 ? -8.034 -13.765 5.055 1.00 95.69 83 GLY A C 1
ATOM 676 O O . GLY A 1 83 ? -7.386 -14.622 4.460 1.00 95.69 83 GLY A O 1
ATOM 677 N N . LEU A 1 84 ? -7.593 -12.513 5.202 1.00 94.81 84 LEU A N 1
ATOM 678 C CA . LEU A 1 84 ? -6.291 -12.045 4.732 1.00 94.81 84 LEU A CA 1
ATOM 679 C C . LEU A 1 84 ? -5.221 -12.424 5.762 1.00 94.81 84 LEU A C 1
ATOM 681 O O . LEU A 1 84 ? -5.234 -11.931 6.891 1.00 94.81 84 LEU A O 1
ATOM 685 N N . CYS A 1 85 ? -4.320 -13.332 5.387 1.00 88.44 85 CYS A N 1
ATOM 686 C CA . CYS A 1 85 ? -3.303 -13.890 6.284 1.00 88.44 85 CYS A CA 1
ATOM 687 C C . CYS A 1 85 ? -1.857 -13.582 5.874 1.00 88.44 85 CYS A C 1
ATOM 689 O O . CYS A 1 85 ? -0.968 -13.685 6.716 1.00 88.44 85 CYS A O 1
ATOM 691 N N . ASP A 1 86 ? -1.624 -13.195 4.620 1.00 93.38 86 ASP A N 1
ATOM 692 C CA . ASP A 1 86 ? -0.297 -12.871 4.102 1.00 93.38 86 ASP A CA 1
ATOM 693 C C . ASP A 1 86 ? -0.117 -11.350 4.036 1.00 93.38 86 ASP A C 1
ATOM 695 O O . ASP A 1 86 ? -0.750 -10.668 3.228 1.00 93.38 86 ASP A O 1
ATOM 699 N N . ILE A 1 87 ? 0.686 -10.809 4.955 1.00 94.19 87 ILE A N 1
ATOM 700 C CA . ILE A 1 87 ? 0.930 -9.368 5.062 1.00 94.19 87 ILE A CA 1
ATOM 701 C C . ILE A 1 87 ? 2.165 -9.018 4.243 1.00 94.19 87 ILE A C 1
ATOM 703 O O . ILE A 1 87 ? 3.292 -9.335 4.628 1.00 94.19 87 ILE A O 1
ATOM 707 N N . GLU A 1 88 ? 1.959 -8.254 3.178 1.00 96.19 88 GLU A N 1
ATOM 708 C CA . GLU A 1 88 ? 3.045 -7.656 2.415 1.00 96.19 88 GLU A CA 1
ATOM 709 C C . GLU A 1 88 ? 3.362 -6.253 2.944 1.00 96.19 88 GLU A C 1
ATOM 711 O O . GLU A 1 88 ? 2.526 -5.351 2.914 1.00 96.19 88 GLU A O 1
ATOM 716 N N . LYS A 1 89 ? 4.586 -6.064 3.447 1.00 94.88 89 LYS A N 1
ATOM 717 C CA . LYS A 1 89 ? 5.047 -4.774 3.989 1.00 94.88 89 LYS A CA 1
ATOM 718 C C . LYS A 1 89 ? 5.705 -3.887 2.933 1.00 94.88 89 LYS A C 1
ATOM 720 O O . LYS A 1 89 ? 5.882 -2.692 3.164 1.00 94.88 89 LYS A O 1
ATOM 725 N N . ARG A 1 90 ? 6.130 -4.458 1.804 1.00 96.69 90 ARG A N 1
ATOM 726 C CA . ARG A 1 90 ? 6.772 -3.729 0.707 1.00 96.69 90 ARG A CA 1
ATOM 727 C C . ARG A 1 90 ? 5.715 -3.027 -0.138 1.00 96.69 90 ARG A C 1
ATOM 729 O O . ARG A 1 90 ? 4.619 -3.532 -0.346 1.00 96.69 90 ARG A O 1
ATOM 736 N N . SER A 1 91 ? 6.074 -1.873 -0.690 1.00 96.56 91 SER A N 1
ATOM 737 C CA . SER A 1 91 ? 5.248 -1.223 -1.708 1.00 96.56 91 SER A CA 1
ATOM 738 C C . SER A 1 91 ? 5.286 -2.009 -3.023 1.00 96.56 91 SER A C 1
ATOM 740 O O . SER A 1 91 ? 6.249 -2.729 -3.296 1.00 96.56 91 SER A O 1
ATOM 742 N N . TYR A 1 92 ? 4.297 -1.807 -3.899 1.00 97.19 92 TYR A N 1
ATOM 743 C CA . TYR A 1 92 ? 4.318 -2.393 -5.249 1.00 97.19 92 TYR A CA 1
ATOM 744 C C . TYR A 1 92 ? 5.566 -2.006 -6.044 1.00 97.19 92 TYR A C 1
ATOM 746 O O . TYR A 1 92 ? 6.104 -2.827 -6.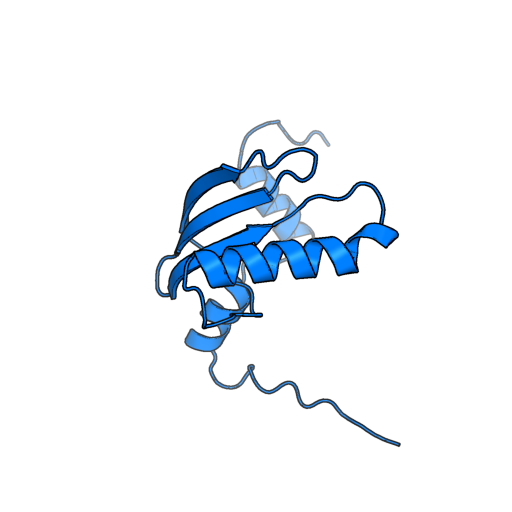778 1.00 97.19 92 TYR A O 1
ATOM 754 N N . LEU A 1 93 ? 6.062 -0.777 -5.868 1.00 96.44 93 LEU A N 1
ATOM 755 C CA . LEU A 1 93 ? 7.335 -0.364 -6.451 1.00 96.44 93 LEU A CA 1
ATOM 756 C C . LEU A 1 93 ? 8.478 -1.246 -5.931 1.00 96.44 93 LEU A C 1
ATOM 758 O O . LEU A 1 93 ? 9.228 -1.793 -6.730 1.00 96.44 93 LEU A O 1
ATOM 762 N N . GLY A 1 94 ? 8.580 -1.427 -4.610 1.00 96.25 94 GLY A N 1
ATOM 763 C CA . GLY A 1 94 ? 9.610 -2.275 -4.004 1.00 96.25 94 GLY A CA 1
ATOM 764 C C . GLY A 1 94 ? 9.532 -3.731 -4.470 1.00 96.25 94 GLY A C 1
ATOM 765 O O . GLY A 1 94 ? 10.558 -4.347 -4.742 1.00 96.25 94 GLY A O 1
ATOM 766 N N . LEU A 1 95 ? 8.321 -4.264 -4.632 1.00 96.19 95 LEU A N 1
ATOM 767 C CA . LEU A 1 95 ? 8.099 -5.594 -5.194 1.00 96.19 95 LEU A CA 1
ATOM 768 C C . LEU A 1 95 ? 8.544 -5.706 -6.654 1.00 96.19 95 LEU A C 1
ATOM 770 O O . LEU A 1 95 ? 9.244 -6.652 -7.004 1.00 96.19 95 LEU A O 1
ATOM 774 N N . LEU A 1 96 ? 8.173 -4.743 -7.502 1.00 96.12 96 LEU A N 1
ATOM 775 C CA . LEU A 1 96 ? 8.593 -4.728 -8.905 1.00 96.12 96 LEU A CA 1
ATOM 776 C C . LEU A 1 96 ? 10.114 -4.629 -9.031 1.00 96.12 96 LEU A C 1
ATOM 778 O O . LEU A 1 96 ? 10.695 -5.335 -9.850 1.00 96.12 96 LEU A O 1
ATOM 782 N N . LEU A 1 97 ? 10.758 -3.807 -8.197 1.00 95.12 97 LEU A N 1
ATOM 783 C CA . LEU A 1 97 ? 12.215 -3.686 -8.177 1.00 95.12 97 LEU A CA 1
ATOM 784 C C . LEU A 1 97 ? 12.893 -4.993 -7.764 1.00 95.12 97 LEU A C 1
ATOM 786 O O . LEU A 1 97 ? 13.868 -5.388 -8.399 1.00 95.12 97 LEU A O 1
ATOM 790 N N . ALA A 1 98 ? 12.342 -5.703 -6.777 1.00 93.69 98 ALA A N 1
ATOM 791 C CA . ALA A 1 98 ? 12.850 -7.009 -6.360 1.00 93.69 98 ALA A CA 1
ATOM 792 C C . ALA A 1 98 ? 12.717 -8.087 -7.456 1.00 93.69 98 ALA A C 1
ATOM 794 O O . ALA A 1 98 ? 13.515 -9.020 -7.487 1.00 93.69 98 ALA A O 1
ATOM 795 N N . LEU A 1 99 ? 11.743 -7.964 -8.370 1.00 90.81 99 LEU A N 1
ATOM 796 C CA . LEU A 1 99 ? 11.636 -8.843 -9.543 1.00 90.81 99 LEU A CA 1
ATOM 797 C C . LEU A 1 99 ? 12.680 -8.523 -10.620 1.00 90.81 99 LEU A C 1
ATOM 799 O O . LEU A 1 99 ? 13.107 -9.427 -11.336 1.00 90.81 99 LEU A O 1
ATOM 803 N N . THR A 1 100 ? 13.067 -7.253 -10.769 1.00 81.69 100 THR A N 1
ATOM 804 C CA . THR A 1 100 ? 14.026 -6.812 -11.795 1.00 81.69 100 THR A CA 1
ATOM 805 C C . THR A 1 100 ? 15.484 -6.893 -11.345 1.00 81.69 100 THR A C 1
ATOM 807 O O . THR A 1 100 ? 16.339 -7.197 -12.169 1.00 81.69 100 THR A O 1
ATOM 810 N N . ASN A 1 101 ? 15.754 -6.670 -10.055 1.00 71.56 101 ASN A N 1
ATOM 811 C CA . ASN A 1 101 ? 17.080 -6.678 -9.433 1.00 71.56 101 ASN A CA 1
ATOM 812 C C . ASN A 1 101 ? 17.037 -7.525 -8.144 1.00 71.56 101 ASN A C 1
ATOM 814 O O . ASN A 1 101 ? 16.896 -6.973 -7.050 1.00 71.56 101 ASN A O 1
ATOM 818 N N . PRO A 1 102 ? 17.150 -8.862 -8.238 1.00 60.38 102 PRO A N 1
ATOM 819 C CA . PRO A 1 102 ? 17.039 -9.742 -7.071 1.00 60.38 102 PRO A CA 1
ATOM 820 C C . PRO A 1 102 ? 18.131 -9.515 -6.005 1.00 60.38 102 PRO A C 1
ATOM 822 O O . PRO A 1 102 ? 17.924 -9.881 -4.850 1.00 60.38 102 PRO A O 1
ATOM 825 N N . ASP A 1 103 ? 19.248 -8.866 -6.357 1.00 57.50 103 ASP A N 1
ATOM 826 C CA . ASP A 1 103 ? 20.405 -8.665 -5.470 1.00 57.50 103 ASP A CA 1
ATOM 827 C C . ASP A 1 103 ? 20.336 -7.393 -4.588 1.00 57.50 103 ASP A C 1
ATOM 829 O O . ASP A 1 103 ? 21.106 -7.267 -3.638 1.00 57.50 103 ASP A O 1
ATOM 833 N N . GLU A 1 104 ? 19.402 -6.460 -4.823 1.00 53.19 104 GLU A N 1
ATOM 834 C CA . GLU A 1 104 ? 19.284 -5.215 -4.025 1.00 53.19 104 GLU A CA 1
ATOM 835 C C . GLU A 1 104 ? 18.342 -5.345 -2.805 1.00 53.19 104 GLU A C 1
ATOM 837 O O . GLU A 1 104 ? 18.150 -4.397 -2.045 1.00 53.19 104 GLU A O 1
ATOM 842 N N . GLY A 1 105 ? 17.762 -6.531 -2.576 1.00 46.12 105 GLY A N 1
ATOM 843 C CA . GLY A 1 105 ? 16.790 -6.786 -1.502 1.00 46.12 105 GLY A CA 1
ATOM 844 C C . GLY A 1 105 ? 17.377 -7.059 -0.109 1.00 46.12 105 GLY A C 1
ATOM 845 O O . GLY A 1 105 ? 16.633 -7.071 0.873 1.00 46.12 105 GLY A O 1
ATOM 846 N N . THR A 1 106 ? 18.688 -7.272 0.019 1.00 42.44 106 THR A N 1
ATOM 847 C CA . THR A 1 106 ? 19.345 -7.449 1.324 1.00 42.44 106 THR A CA 1
ATOM 848 C C . THR A 1 106 ? 19.797 -6.111 1.893 1.00 42.44 106 THR A C 1
ATOM 850 O O . THR A 1 106 ? 20.947 -5.706 1.722 1.00 42.44 106 THR A O 1
ATOM 853 N N . PHE A 1 107 ? 18.907 -5.450 2.638 1.00 45.78 107 PHE A N 1
ATOM 854 C CA . PHE A 1 107 ? 19.313 -4.443 3.617 1.00 45.78 107 PHE A CA 1
ATOM 855 C C . PHE A 1 107 ? 20.248 -5.107 4.637 1.00 45.78 107 PHE A C 1
ATOM 857 O O . PHE A 1 107 ? 19.800 -5.756 5.582 1.00 45.78 107 PHE A O 1
ATOM 864 N N . HIS A 1 108 ? 21.557 -4.961 4.438 1.00 41.28 108 HIS A N 1
ATOM 865 C CA . HIS A 1 108 ? 22.531 -5.192 5.493 1.00 41.28 108 HIS A CA 1
ATOM 866 C C . HIS A 1 108 ? 22.394 -4.015 6.453 1.00 41.28 108 HIS A C 1
ATOM 868 O O . HIS A 1 108 ? 22.892 -2.921 6.198 1.00 41.28 108 HIS A O 1
ATOM 874 N N . GLY A 1 109 ? 21.628 -4.218 7.523 1.00 41.88 109 GLY A N 1
ATOM 875 C CA . GLY A 1 109 ? 21.704 -3.343 8.678 1.00 41.88 109 GLY A CA 1
ATOM 876 C C . GLY A 1 109 ? 23.107 -3.475 9.248 1.00 41.88 109 GLY A C 1
ATOM 877 O O . GLY A 1 109 ? 23.381 -4.444 9.954 1.00 41.88 109 GLY A O 1
ATOM 878 N N . ASP A 1 110 ? 23.987 -2.534 8.908 1.00 39.66 110 ASP A N 1
ATOM 879 C CA . ASP A 1 110 ? 25.260 -2.354 9.596 1.00 39.66 110 ASP A CA 1
ATOM 880 C C . ASP A 1 110 ? 24.944 -1.952 11.038 1.00 39.66 110 ASP A C 1
ATOM 882 O O . ASP A 1 110 ? 24.757 -0.787 11.390 1.00 39.66 110 ASP A O 1
ATOM 886 N N . GLY A 1 111 ? 24.798 -2.977 11.870 1.00 51.25 111 GLY A N 1
ATOM 887 C CA . GLY A 1 111 ? 24.962 -2.871 13.299 1.00 51.25 111 GLY A CA 1
ATOM 888 C C . GLY A 1 111 ? 26.448 -2.766 13.595 1.00 51.25 111 GLY A C 1
ATOM 889 O O . GLY A 1 111 ? 27.218 -3.680 13.304 1.00 51.25 111 GLY A O 1
ATOM 890 N N . GLY A 1 112 ? 26.835 -1.669 14.227 1.00 34.03 112 GLY A N 1
ATOM 891 C CA . GLY A 1 112 ? 28.094 -1.599 14.944 1.00 34.03 112 GLY A CA 1
ATOM 892 C C . GLY A 1 112 ? 28.387 -0.201 15.471 1.00 34.03 112 GLY A C 1
ATOM 893 O O . GLY A 1 112 ? 27.970 0.785 14.863 1.00 34.03 112 GLY A O 1
ATOM 894 N N . PRO A 1 113 ? 29.255 -0.113 16.481 1.00 45.97 113 PRO A N 1
ATOM 895 C CA . PRO A 1 113 ? 29.216 -0.783 17.781 1.00 45.97 113 PRO A CA 1
ATOM 896 C C . PRO A 1 113 ? 28.585 0.094 18.880 1.00 45.97 113 PRO A C 1
ATOM 898 O O . PRO A 1 113 ? 28.414 1.315 18.665 1.00 45.97 113 PRO A O 1
#

Sequence (113 aa):
LPLHRGDKSSWLEVWTHLGFSIVTEVVKKRTIYRLDAARRPLTITLDEVEKLGSFVEIERILEQSDEVEQAEKDILEVARMLGLCDIEKRSYLGLLLALTNPDEGTFHGDGGP

Foldseek 3Di:
DDQDPDDPVSVVVVCVVVVDDDPDDWDWDKDWDWDPDPPFIKIWIWIQIPPPGIDIDIDGDDPDPVCVVVNVVVSVVVCVVVVNDDDDPDDPVRVVVCVVPVPVPDPPPPDDD

pLDDT: mean 84.53, std 17.61, range [34.03, 98.44]

Secondary structure (DSSP, 8-state):
----TT-HHHHHHHHHHTT--------EEEEEEEE--TT--EEEEEEEETTTEEEEEEE---SSGGGHHHHHHHHHHHHHHTT------S-HHHHHHHHH-GGGG-----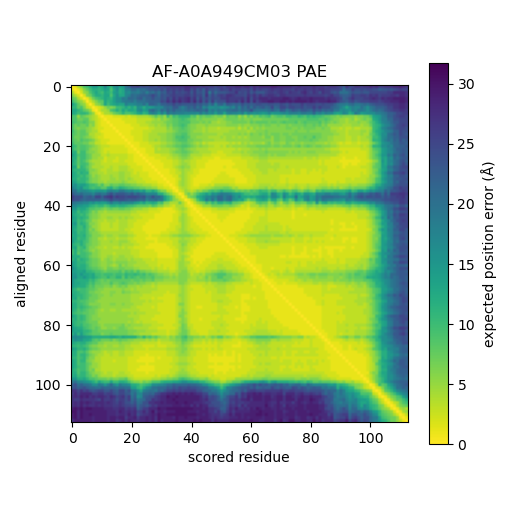---

Mean predicted aligned error: 9.18 Å

Solvent-accessible surface area (backbone atoms only — not comparable to full-atom values): 7437 Å² total; per-residue (Å²): 134,83,78,74,91,84,52,74,68,62,54,54,51,52,44,42,76,73,69,51,75,88,87,80,84,88,56,68,50,78,46,81,45,77,45,81,45,90,97,56,62,35,40,40,32,44,34,44,31,71,98,74,48,78,48,76,49,70,49,69,89,70,98,55,78,89,51,49,71,58,51,52,52,53,44,52,51,51,35,52,75,72,67,57,80,83,85,77,89,66,50,72,65,56,51,54,46,42,73,77,42,71,82,76,69,72,79,76,76,83,80,76,135

Radius of gyration: 18.92 Å; Cα contacts (8 Å, |Δi|>4): 97; chains: 1; bounding box: 49×45×40 Å

Nearest PDB structures (foldseek):
  5a65-assembly2_B  TM=8.372E-01  e=3.941E-02  Mus musculus
  4lid-assembly1_B  TM=4.529E-01  e=1.289E-01  Sulfolobus spindle-shaped virus 1
  4wmc-assembly4_G  TM=3.166E-01  e=2.473E-01  Klebsiella pneumoniae
  7pei-assembly2_BBB  TM=3.117E-01  e=3.134E-01  Klebsiella pneumoniae
  9d7c-assembly1_A  TM=3.344E-01  e=1.025E+00  Acinetobacter baumannii